Protein AF-A0AA88X4S8-F1 (afdb_monomer)

pLDDT: mean 75.5, std 14.38, range [44.28, 92.44]

Foldseek 3Di:
DVCLQVDADPVRHGDDPVVSVVVVVVVVCVVPVPPPVVVVCCVVVCVPDVVVCVVVVCQAVVLLQDCVQFPPSVDPDPCCVVDPPDDRDPSSHQPQHDDPRGDPCVVVVVVVVVVVVVCVVVVVVVVVVVVD

Radius of gyration: 20.46 Å; Cα contacts (8 Å, |Δi|>4): 51; chains: 1; bounding box: 40×50×61 Å

Mean predicted aligned error: 11.51 Å

Structure (mmCIF, N/CA/C/O backbone):
data_AF-A0AA88X4S8-F1
#
_entry.id   AF-A0AA88X4S8-F1
#
loop_
_atom_site.group_PDB
_atom_site.id
_atom_site.type_symbol
_atom_site.label_atom_id
_atom_site.label_alt_id
_atom_site.label_comp_id
_atom_site.label_asym_id
_atom_site.label_entity_id
_atom_site.label_seq_id
_atom_site.pdbx_PDB_ins_code
_atom_site.Cartn_x
_atom_site.Cartn_y
_atom_site.Cartn_z
_atom_site.occupancy
_atom_site.B_iso_or_equiv
_atom_site.auth_seq_id
_atom_site.auth_comp_id
_atom_site.auth_asym_id
_atom_site.auth_atom_id
_atom_site.pdbx_PDB_model_num
ATOM 1 N N . MET A 1 1 ? 11.960 -8.937 -11.357 1.00 70.31 1 MET A N 1
ATOM 2 C CA . MET A 1 1 ? 12.499 -7.951 -12.321 1.00 70.31 1 MET A CA 1
ATOM 3 C C . MET A 1 1 ? 12.989 -8.534 -13.645 1.00 70.31 1 MET A C 1
ATOM 5 O O . MET A 1 1 ? 12.920 -7.812 -14.626 1.00 70.31 1 MET A O 1
ATOM 9 N N . SER A 1 2 ? 13.418 -9.802 -13.745 1.00 82.06 2 SER A N 1
ATOM 10 C CA . SER A 1 2 ? 13.805 -10.406 -15.042 1.00 82.06 2 SER A CA 1
ATOM 11 C C . SER A 1 2 ? 12.700 -10.370 -16.108 1.00 82.06 2 SER A C 1
ATOM 13 O O . SER A 1 2 ? 12.996 -10.333 -17.295 1.00 82.06 2 SER A O 1
ATOM 15 N N . CYS A 1 3 ? 11.433 -10.314 -15.689 1.00 85.81 3 CYS A N 1
ATOM 16 C CA . CYS A 1 3 ? 10.283 -10.144 -16.572 1.00 85.81 3 CYS A CA 1
ATOM 17 C C . CYS A 1 3 ? 10.299 -8.843 -17.395 1.00 85.81 3 CYS A C 1
ATOM 19 O O . CYS A 1 3 ? 9.724 -8.844 -18.476 1.00 85.81 3 CYS A O 1
ATOM 21 N N . LEU A 1 4 ? 10.972 -7.772 -16.945 1.00 84.94 4 LEU A N 1
ATOM 22 C CA . LEU A 1 4 ? 11.069 -6.517 -17.707 1.00 84.94 4 LEU A CA 1
ATOM 23 C C . LEU A 1 4 ? 11.810 -6.710 -19.038 1.00 84.94 4 LEU A C 1
ATOM 25 O O . LEU A 1 4 ? 11.474 -6.066 -20.021 1.00 84.94 4 LEU A O 1
ATOM 29 N N . LEU A 1 5 ? 12.761 -7.649 -19.093 1.00 86.50 5 LEU A N 1
ATOM 30 C CA . LEU A 1 5 ? 13.510 -7.983 -20.311 1.00 86.50 5 LEU A CA 1
ATOM 31 C C . LEU A 1 5 ? 12.659 -8.713 -21.360 1.00 86.50 5 LEU A C 1
ATOM 33 O O . LEU A 1 5 ? 13.059 -8.814 -22.514 1.00 86.50 5 LEU A O 1
ATOM 37 N N . ALA A 1 6 ? 11.512 -9.260 -20.952 1.00 88.25 6 ALA A N 1
ATOM 38 C CA . ALA A 1 6 ? 10.581 -9.958 -21.833 1.00 88.25 6 ALA A CA 1
ATOM 39 C C . ALA A 1 6 ? 9.422 -9.061 -22.299 1.00 88.25 6 ALA A C 1
ATOM 41 O O . ALA A 1 6 ? 8.554 -9.530 -23.035 1.00 88.25 6 ALA A O 1
ATOM 42 N N . LEU A 1 7 ? 9.377 -7.800 -21.851 1.00 86.75 7 LEU A N 1
ATOM 43 C CA . LEU A 1 7 ? 8.327 -6.868 -22.236 1.00 86.75 7 LEU A CA 1
ATOM 44 C C . LEU A 1 7 ? 8.539 -6.373 -23.663 1.00 86.75 7 LEU A C 1
ATOM 46 O O . LEU A 1 7 ? 9.655 -6.068 -24.089 1.00 86.75 7 LEU A O 1
ATOM 50 N N . LYS A 1 8 ? 7.422 -6.277 -24.374 1.00 88.56 8 LYS A N 1
ATOM 51 C CA . LYS A 1 8 ? 7.335 -5.728 -25.717 1.00 88.56 8 LYS A CA 1
ATO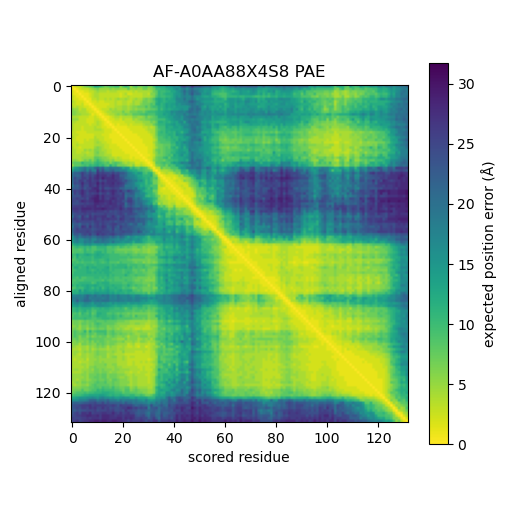M 52 C C . LYS A 1 8 ? 6.307 -4.609 -25.742 1.00 88.56 8 LYS A C 1
ATOM 54 O O . LYS A 1 8 ? 5.370 -4.629 -24.939 1.00 88.56 8 LYS A O 1
ATOM 59 N N . ASP A 1 9 ? 6.508 -3.647 -26.625 1.00 87.69 9 ASP A N 1
ATOM 60 C CA . ASP A 1 9 ? 5.556 -2.568 -26.851 1.00 87.69 9 ASP A CA 1
ATOM 61 C C . ASP A 1 9 ? 4.339 -3.037 -27.677 1.00 87.69 9 ASP A C 1
ATOM 63 O O . ASP A 1 9 ? 4.177 -4.219 -27.994 1.00 87.69 9 ASP A O 1
ATOM 67 N N . GLU A 1 10 ? 3.453 -2.098 -28.008 1.00 89.44 10 GLU A N 1
ATOM 68 C CA . GLU A 1 10 ? 2.261 -2.350 -28.828 1.00 89.44 10 GLU A CA 1
ATOM 69 C C . GLU A 1 10 ? 2.570 -2.791 -30.270 1.00 89.44 10 GLU A C 1
ATOM 71 O O . GLU A 1 10 ? 1.709 -3.386 -30.918 1.00 89.44 10 GLU A O 1
ATOM 76 N N . ASN A 1 11 ? 3.793 -2.551 -30.751 1.00 89.75 11 ASN A N 1
ATOM 77 C CA . ASN A 1 11 ? 4.284 -2.965 -32.066 1.00 89.75 11 ASN A CA 1
ATOM 78 C C . ASN A 1 11 ? 5.084 -4.283 -32.005 1.00 89.75 11 ASN A C 1
ATOM 80 O O . ASN A 1 11 ? 5.641 -4.710 -33.014 1.00 89.75 11 ASN A O 1
ATOM 84 N N . GLU A 1 12 ? 5.099 -4.950 -30.843 1.00 87.12 12 GLU A N 1
ATOM 85 C CA . GLU A 1 12 ? 5.867 -6.162 -30.522 1.00 87.12 12 GLU A CA 1
ATOM 86 C C . GLU A 1 12 ? 7.395 -6.000 -30.478 1.00 87.12 12 GLU A C 1
ATOM 88 O O . GLU A 1 12 ? 8.129 -7.006 -30.391 1.00 87.12 12 GLU A O 1
ATOM 93 N N . ASP A 1 13 ? 7.874 -4.761 -30.475 1.00 89.69 13 ASP A N 1
ATOM 94 C CA . ASP A 1 13 ? 9.285 -4.435 -30.363 1.00 89.69 13 ASP A CA 1
ATOM 95 C C . ASP A 1 13 ? 9.737 -4.515 -28.904 1.00 89.69 13 ASP A C 1
ATOM 97 O O . ASP A 1 13 ? 8.979 -4.268 -27.964 1.00 89.69 13 ASP A O 1
ATOM 101 N N . ALA A 1 14 ? 10.994 -4.907 -28.697 1.00 88.88 14 ALA A N 1
ATOM 102 C CA . ALA A 1 14 ? 11.571 -4.933 -27.359 1.00 88.88 14 ALA A CA 1
ATOM 103 C C . ALA A 1 14 ? 11.615 -3.512 -26.786 1.00 88.88 14 ALA A C 1
ATOM 105 O O . ALA A 1 14 ? 12.031 -2.573 -27.469 1.00 88.88 14 ALA A O 1
ATOM 106 N N . ILE A 1 15 ? 11.227 -3.360 -25.519 1.00 90.38 15 ILE A N 1
ATOM 107 C CA . ILE A 1 15 ? 11.289 -2.048 -24.877 1.00 90.38 15 ILE A CA 1
ATOM 108 C C . ILE A 1 15 ? 12.753 -1.576 -24.738 1.00 90.38 15 ILE A C 1
ATOM 110 O O . ILE A 1 15 ? 13.637 -2.397 -24.466 1.00 90.38 15 ILE A O 1
ATOM 114 N N . PRO A 1 16 ? 13.037 -0.271 -24.908 1.00 92.44 16 PRO A N 1
ATOM 115 C CA . PRO A 1 16 ? 14.392 0.262 -24.790 1.00 92.44 16 PRO A CA 1
ATOM 116 C C . PRO A 1 16 ? 15.025 -0.012 -23.421 1.00 92.44 16 PRO A C 1
ATOM 118 O O . PRO A 1 16 ? 14.352 0.036 -22.389 1.00 92.44 16 PRO A O 1
ATOM 121 N N . GLU A 1 17 ? 16.343 -0.229 -23.398 1.00 89.50 17 GLU A N 1
ATOM 122 C CA . GLU A 1 17 ? 17.096 -0.494 -22.163 1.00 89.50 17 GLU A CA 1
ATOM 123 C C . GLU A 1 17 ? 16.937 0.629 -21.127 1.00 89.50 17 GLU A C 1
ATOM 125 O O . GLU A 1 17 ? 16.759 0.347 -19.945 1.00 89.50 17 GLU A O 1
ATOM 130 N N . GLU A 1 18 ? 16.904 1.893 -21.562 1.00 87.19 18 GLU A N 1
ATOM 131 C CA . GLU A 1 18 ? 16.663 3.044 -20.679 1.00 87.19 18 GLU A CA 1
ATOM 132 C C . GLU A 1 18 ? 15.331 2.929 -19.925 1.00 87.19 18 GLU A C 1
ATOM 134 O O . GLU A 1 18 ? 15.279 3.129 -18.715 1.00 87.19 18 GLU A O 1
ATOM 139 N N . MET A 1 19 ? 14.270 2.486 -20.604 1.00 86.56 19 MET A N 1
ATOM 140 C CA . MET A 1 19 ? 12.948 2.317 -20.009 1.00 86.56 19 MET A CA 1
ATOM 141 C C . MET A 1 19 ? 12.923 1.128 -19.043 1.00 86.56 19 MET A C 1
ATOM 143 O O . MET A 1 19 ? 12.229 1.164 -18.025 1.00 86.56 19 MET A O 1
ATOM 147 N N . ILE A 1 20 ? 13.687 0.072 -19.333 1.00 88.88 20 ILE A N 1
ATOM 148 C CA . ILE A 1 20 ? 13.866 -1.061 -18.417 1.00 88.88 20 ILE A CA 1
ATOM 149 C C . ILE A 1 20 ? 14.558 -0.589 -17.135 1.00 88.88 20 ILE A C 1
ATOM 151 O O . ILE A 1 20 ? 14.098 -0.920 -16.039 1.00 88.88 20 ILE A O 1
ATOM 155 N N . VAL A 1 21 ? 15.630 0.195 -17.265 1.00 87.19 21 VAL A N 1
ATOM 156 C CA . VAL A 1 21 ? 16.395 0.735 -16.134 1.00 87.19 21 VAL A CA 1
ATOM 157 C C . VAL A 1 21 ? 15.546 1.705 -15.313 1.00 87.19 21 VAL A C 1
ATOM 159 O O . VAL A 1 21 ? 15.501 1.570 -14.091 1.00 87.19 21 VAL A O 1
ATOM 162 N N . ASP A 1 22 ? 14.798 2.604 -15.948 1.00 84.56 22 ASP A N 1
ATOM 163 C CA . ASP A 1 22 ? 13.930 3.563 -15.256 1.00 84.56 22 ASP A CA 1
ATOM 164 C C . ASP A 1 22 ? 12.796 2.872 -14.493 1.00 84.56 22 ASP A C 1
ATOM 166 O O . ASP A 1 22 ? 12.533 3.197 -13.330 1.00 84.56 22 ASP A O 1
ATOM 170 N N . ASN A 1 23 ? 12.154 1.869 -15.098 1.00 83.19 23 ASN A N 1
ATOM 171 C CA . ASN A 1 23 ? 11.140 1.071 -14.407 1.00 83.19 23 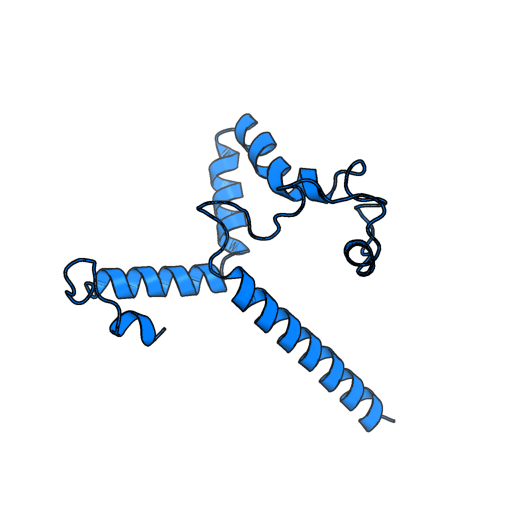ASN A CA 1
ATOM 172 C C . ASN A 1 23 ? 11.752 0.262 -13.263 1.00 83.19 23 ASN A C 1
ATOM 174 O O . ASN A 1 23 ? 11.156 0.160 -12.192 1.00 83.19 23 ASN A O 1
ATOM 178 N N . PHE A 1 24 ? 12.951 -0.290 -13.453 1.00 85.81 24 PHE A N 1
ATOM 179 C CA . PHE A 1 24 ? 13.665 -1.007 -12.404 1.00 85.81 24 PHE A CA 1
ATOM 180 C C . PHE A 1 24 ? 13.985 -0.095 -11.214 1.00 85.81 24 PHE A C 1
ATOM 182 O O . PHE A 1 24 ? 13.663 -0.441 -10.077 1.00 85.81 24 PHE A O 1
ATOM 189 N N . ILE A 1 25 ? 14.560 1.083 -11.467 1.00 83.38 25 ILE A N 1
ATOM 190 C CA . ILE A 1 25 ? 14.865 2.086 -10.440 1.00 83.38 25 ILE A CA 1
ATOM 191 C C . ILE A 1 25 ? 13.577 2.530 -9.744 1.00 83.38 25 ILE A C 1
ATOM 193 O O . ILE A 1 25 ? 13.524 2.542 -8.517 1.00 83.38 25 ILE A O 1
ATOM 197 N N . THR A 1 26 ? 12.516 2.810 -10.503 1.00 80.75 26 THR A N 1
ATOM 198 C CA . THR A 1 26 ? 11.207 3.184 -9.951 1.00 80.75 26 THR A CA 1
ATOM 199 C C . THR A 1 26 ? 10.646 2.101 -9.037 1.00 80.75 26 THR A C 1
ATOM 201 O O . THR A 1 26 ? 10.170 2.416 -7.954 1.00 80.75 26 THR A O 1
ATOM 204 N N . LEU A 1 27 ? 10.730 0.825 -9.421 1.00 82.25 27 LEU A N 1
ATOM 205 C CA . LEU A 1 27 ? 10.267 -0.290 -8.591 1.00 82.25 27 LEU A CA 1
ATOM 206 C C . LEU A 1 27 ? 11.116 -0.459 -7.327 1.00 82.25 27 LEU A C 1
ATOM 208 O O . LEU A 1 27 ? 10.561 -0.716 -6.260 1.00 82.25 27 LEU A O 1
ATOM 212 N N . MET A 1 28 ? 12.436 -0.290 -7.423 1.00 81.69 28 MET A N 1
ATOM 213 C CA . MET A 1 28 ? 13.343 -0.355 -6.271 1.00 81.69 28 MET A CA 1
ATOM 214 C C . MET A 1 28 ? 13.066 0.775 -5.277 1.00 81.69 28 MET A C 1
ATOM 216 O O . MET A 1 28 ? 12.909 0.521 -4.085 1.00 81.69 28 MET A O 1
ATOM 220 N N . ILE A 1 29 ? 12.927 2.003 -5.779 1.00 75.69 29 ILE A N 1
ATOM 221 C CA . ILE A 1 29 ? 12.568 3.182 -4.989 1.00 75.69 29 ILE A CA 1
ATOM 222 C C . ILE A 1 29 ? 11.162 3.018 -4.407 1.00 75.69 29 ILE A C 1
ATOM 224 O O . ILE A 1 29 ? 10.972 3.204 -3.216 1.00 75.69 29 ILE A O 1
ATOM 228 N N . ALA A 1 30 ? 10.162 2.606 -5.185 1.00 74.19 30 ALA A N 1
ATOM 229 C CA . ALA A 1 30 ? 8.805 2.404 -4.674 1.00 74.19 30 ALA A CA 1
ATOM 230 C C . ALA A 1 30 ? 8.732 1.295 -3.610 1.00 74.19 30 ALA A C 1
ATOM 232 O O . ALA A 1 30 ? 7.923 1.386 -2.690 1.00 74.19 30 ALA A O 1
ATOM 233 N N . SER A 1 31 ? 9.583 0.270 -3.702 1.00 72.25 31 SER A N 1
ATOM 234 C CA . SER A 1 31 ? 9.636 -0.814 -2.710 1.00 72.25 31 SER A CA 1
ATOM 235 C C . SER A 1 31 ? 10.376 -0.421 -1.425 1.00 72.25 31 SER A C 1
ATOM 237 O O . SER A 1 31 ? 10.157 -1.047 -0.394 1.00 72.25 31 SER A O 1
ATOM 239 N N . HIS A 1 32 ? 11.237 0.602 -1.462 1.00 70.06 32 HIS A N 1
ATOM 240 C CA . HIS A 1 32 ? 12.113 0.972 -0.343 1.00 70.06 32 HIS A CA 1
ATOM 241 C C . HIS A 1 32 ? 11.815 2.363 0.263 1.00 70.06 32 HIS A C 1
ATOM 243 O O . HIS A 1 32 ? 11.889 2.555 1.475 1.00 70.06 32 HIS A O 1
ATOM 249 N N . ASP A 1 33 ? 11.423 3.337 -0.558 1.00 63.91 33 ASP A N 1
ATOM 250 C CA . ASP A 1 33 ? 11.390 4.772 -0.243 1.00 63.91 33 ASP A CA 1
ATOM 251 C C . ASP A 1 33 ? 9.977 5.356 -0.056 1.00 63.91 33 ASP A C 1
ATOM 253 O O . ASP A 1 33 ? 9.830 6.577 0.078 1.00 63.91 33 ASP A O 1
ATOM 257 N N . THR A 1 34 ? 8.928 4.528 0.028 1.00 65.31 34 THR A N 1
ATOM 258 C CA . THR A 1 34 ? 7.552 4.981 0.345 1.00 65.31 34 THR A CA 1
ATOM 259 C C . THR A 1 34 ? 7.467 5.780 1.651 1.00 65.31 34 THR A C 1
ATOM 261 O O . THR A 1 34 ? 6.587 6.628 1.793 1.00 65.31 34 THR A O 1
ATOM 264 N N . SER A 1 35 ? 8.439 5.617 2.554 1.00 56.91 35 SER A N 1
ATOM 265 C CA . SER A 1 35 ? 8.599 6.429 3.766 1.00 56.91 35 SER A CA 1
ATOM 266 C C . SER A 1 35 ? 9.387 7.731 3.528 1.00 56.91 35 SER A C 1
ATOM 268 O O . SER A 1 35 ? 8.976 8.796 3.982 1.00 56.91 35 SER A O 1
ATOM 270 N N . ALA A 1 36 ? 10.510 7.692 2.801 1.00 54.06 36 ALA A N 1
ATOM 271 C CA . ALA A 1 36 ? 11.476 8.798 2.731 1.00 54.06 36 ALA A CA 1
ATOM 272 C C . ALA A 1 36 ? 11.154 9.857 1.657 1.00 54.06 36 ALA A C 1
ATOM 274 O O . ALA A 1 36 ? 11.368 11.055 1.880 1.00 54.06 36 ALA A O 1
ATOM 275 N N . ILE A 1 37 ? 10.599 9.448 0.511 1.00 54.19 37 ILE A N 1
ATOM 276 C CA . ILE A 1 37 ? 10.201 10.360 -0.576 1.00 54.19 37 ILE A CA 1
ATOM 277 C C . ILE A 1 37 ? 8.881 11.060 -0.250 1.00 54.19 37 ILE A C 1
ATOM 279 O O . ILE A 1 37 ? 8.753 12.254 -0.525 1.00 54.19 37 ILE A O 1
ATOM 283 N N . LEU A 1 38 ? 7.938 10.370 0.407 1.00 52.09 38 LEU A N 1
ATOM 284 C CA . LEU A 1 38 ? 6.720 10.997 0.929 1.00 52.09 38 LEU A CA 1
ATOM 285 C C . LEU A 1 38 ? 7.074 12.110 1.925 1.00 52.09 38 LEU A C 1
ATOM 287 O O . LEU A 1 38 ? 6.579 13.225 1.784 1.00 52.09 38 LEU A O 1
ATOM 291 N N . LEU A 1 39 ? 7.990 11.842 2.863 1.00 52.53 39 LEU A N 1
ATOM 292 C CA . LEU A 1 39 ? 8.503 12.829 3.820 1.00 52.53 39 LEU A CA 1
ATOM 293 C C . LEU A 1 39 ? 9.257 13.982 3.133 1.00 52.53 39 LEU A C 1
ATOM 295 O O . LEU A 1 39 ? 9.019 15.143 3.461 1.00 52.53 39 LEU A O 1
ATOM 299 N N . SER A 1 40 ? 10.106 13.704 2.139 1.00 46.16 40 SER A N 1
ATOM 300 C CA . SER A 1 40 ? 10.918 14.735 1.467 1.00 46.16 40 SER A CA 1
ATOM 301 C C . SER A 1 40 ? 10.104 15.632 0.520 1.00 46.16 40 SER A C 1
ATOM 303 O O . SER A 1 40 ? 10.297 16.850 0.501 1.00 46.16 40 SER A O 1
ATOM 305 N N . LEU A 1 41 ? 9.146 15.070 -0.228 1.00 50.09 41 LEU A N 1
ATOM 306 C CA . LEU A 1 41 ? 8.246 15.832 -1.104 1.00 50.09 41 LEU A CA 1
ATOM 307 C C . LEU A 1 41 ? 7.127 16.531 -0.322 1.00 50.09 41 LEU A C 1
ATOM 309 O O . LEU A 1 41 ? 6.743 17.636 -0.712 1.00 50.09 41 LEU A O 1
ATOM 313 N N . MET A 1 42 ? 6.659 15.971 0.805 1.00 51.28 42 MET A N 1
ATOM 314 C CA . MET A 1 42 ? 5.832 16.715 1.764 1.00 51.28 42 MET A CA 1
ATOM 315 C C . MET A 1 42 ? 6.596 17.939 2.267 1.00 51.28 42 MET A C 1
ATOM 317 O O . MET A 1 42 ? 6.126 19.055 2.086 1.00 51.28 42 MET A O 1
ATOM 321 N N . VAL A 1 43 ? 7.799 17.778 2.820 1.00 54.88 43 VAL A N 1
ATOM 322 C CA . VAL A 1 43 ? 8.559 18.908 3.383 1.00 54.88 43 VAL A CA 1
ATOM 323 C C . VAL A 1 43 ? 8.856 19.988 2.328 1.00 54.88 43 VAL A C 1
ATOM 325 O O . VAL A 1 43 ? 8.688 21.177 2.603 1.00 54.88 43 VAL A O 1
ATOM 328 N N . TRP A 1 44 ? 9.204 19.609 1.093 1.00 52.38 44 TRP A N 1
ATOM 329 C CA . TRP A 1 44 ? 9.510 20.567 0.021 1.00 52.38 44 TRP A CA 1
ATOM 330 C C . TRP A 1 44 ? 8.274 21.257 -0.585 1.00 52.38 44 TRP A C 1
ATOM 332 O O . TRP A 1 44 ? 8.313 22.458 -0.863 1.00 52.38 44 TRP A O 1
ATOM 342 N N . LYS A 1 45 ? 7.157 20.542 -0.784 1.00 46.44 45 LYS A N 1
ATOM 343 C CA . LYS A 1 45 ? 5.952 21.103 -1.427 1.00 46.44 45 LYS A CA 1
ATOM 344 C C . LYS A 1 45 ? 5.062 21.865 -0.433 1.00 46.44 45 LYS A C 1
ATOM 346 O O . LYS A 1 45 ? 4.476 22.882 -0.803 1.00 46.44 45 LYS A O 1
ATOM 351 N N . LEU A 1 46 ? 5.039 21.448 0.840 1.00 48.72 46 LEU A N 1
ATOM 352 C CA . LEU A 1 46 ? 4.371 22.166 1.939 1.00 48.72 46 LEU A CA 1
ATOM 353 C C . LEU A 1 46 ? 5.037 23.493 2.280 1.00 48.72 46 LEU A C 1
ATOM 355 O O . LEU A 1 46 ? 4.367 24.416 2.733 1.00 48.72 46 LEU A O 1
ATOM 359 N N . SER A 1 47 ? 6.328 23.627 1.979 1.00 57.91 47 SER A N 1
ATOM 360 C CA . SER A 1 47 ? 7.037 24.901 2.078 1.00 57.91 47 SER A CA 1
ATOM 361 C C . SER A 1 47 ? 6.502 25.978 1.117 1.00 57.91 47 SER A C 1
ATOM 363 O O . SER A 1 47 ? 6.927 27.128 1.247 1.00 57.91 47 SER A O 1
ATOM 365 N N . LYS A 1 48 ? 5.621 25.658 0.150 1.00 59.59 48 LYS A N 1
ATOM 366 C CA . LYS A 1 48 ? 5.146 26.633 -0.848 1.00 59.59 48 LYS A CA 1
ATOM 367 C C . LYS A 1 48 ? 3.638 26.894 -0.900 1.00 59.59 48 LYS A C 1
ATOM 369 O O . LYS A 1 48 ? 3.288 27.985 -1.335 1.00 59.59 48 LYS A O 1
ATOM 374 N N . GLU A 1 49 ? 2.753 25.992 -0.457 1.00 64.56 49 GLU A N 1
ATOM 375 C CA . GLU A 1 49 ? 1.291 26.188 -0.603 1.00 64.56 49 GLU A CA 1
ATOM 376 C C . GLU A 1 49 ? 0.447 25.559 0.542 1.00 64.56 49 GLU A C 1
ATOM 378 O O . GLU A 1 49 ? 0.178 24.354 0.528 1.00 64.56 49 GLU A O 1
ATOM 383 N N . PRO A 1 50 ? -0.037 26.354 1.521 1.00 58.91 50 PRO A N 1
ATOM 384 C CA . PRO A 1 50 ? -0.752 25.854 2.709 1.00 58.91 50 PRO A CA 1
ATOM 385 C C . PRO A 1 50 ? -2.138 25.234 2.444 1.00 58.91 50 PRO A C 1
ATOM 387 O O . PRO A 1 50 ? -2.581 24.356 3.183 1.00 58.91 50 PRO A O 1
ATOM 390 N N . GLU A 1 51 ? -2.840 25.658 1.390 1.00 60.12 51 GLU A N 1
ATOM 391 C CA . GLU A 1 51 ? -4.220 25.218 1.109 1.00 60.12 51 GLU A CA 1
ATOM 392 C C . GLU A 1 51 ? -4.298 23.819 0.476 1.00 60.12 51 GLU A C 1
ATOM 394 O O . GLU A 1 51 ? -5.281 23.091 0.649 1.00 60.12 51 GLU A O 1
ATOM 399 N N . ILE A 1 52 ? -3.249 23.413 -0.243 1.00 58.34 52 ILE A N 1
ATOM 400 C CA . ILE A 1 52 ? -3.162 22.097 -0.891 1.00 58.34 52 ILE A CA 1
ATOM 401 C C . ILE A 1 52 ? -2.834 21.013 0.143 1.00 58.34 52 ILE A C 1
ATOM 403 O O . ILE A 1 52 ? -3.395 19.918 0.077 1.00 58.34 52 ILE A O 1
ATOM 407 N N . TYR A 1 53 ? -2.032 21.342 1.161 1.00 52.19 53 TYR A N 1
ATOM 408 C CA . TYR A 1 53 ? -1.736 20.466 2.299 1.00 52.19 53 TYR A CA 1
ATOM 409 C C . TYR A 1 53 ? -2.995 19.885 2.936 1.00 52.19 53 TYR A C 1
ATOM 411 O O . TYR A 1 53 ? -3.138 18.669 3.070 1.00 52.19 53 TYR A O 1
ATOM 419 N N . ARG A 1 54 ? -3.939 20.768 3.283 1.00 50.06 54 ARG A N 1
ATOM 420 C CA . ARG A 1 54 ? -5.172 20.399 3.977 1.00 50.06 54 ARG A CA 1
ATOM 421 C C . ARG A 1 54 ? -6.072 19.520 3.118 1.00 50.06 54 ARG A C 1
ATOM 423 O O . ARG A 1 54 ? -6.873 18.788 3.672 1.00 50.06 54 ARG A O 1
ATOM 430 N N . LYS A 1 55 ? -5.965 19.572 1.790 1.00 54.38 55 LYS A N 1
ATOM 431 C CA . LYS A 1 55 ? -6.732 18.696 0.892 1.00 54.38 55 LYS A CA 1
ATOM 432 C C . LYS A 1 55 ? -6.053 17.342 0.708 1.00 54.38 55 LYS A C 1
ATOM 434 O O . LYS A 1 55 ? -6.735 16.331 0.755 1.00 54.38 55 LYS A O 1
ATOM 439 N N . VAL A 1 56 ? -4.729 17.308 0.557 1.00 51.88 56 VAL A N 1
ATOM 440 C CA . VAL A 1 56 ? -3.967 16.068 0.316 1.00 51.88 56 VAL A CA 1
ATOM 441 C C . VAL A 1 56 ? -3.872 15.209 1.581 1.00 51.88 56 VAL A C 1
ATOM 443 O O . VAL A 1 56 ? -4.183 14.022 1.530 1.00 51.88 56 VAL A O 1
ATOM 446 N N . PHE A 1 57 ? -3.549 15.808 2.732 1.00 49.59 57 PHE A N 1
ATOM 447 C CA . PHE A 1 57 ? -3.445 15.110 4.023 1.00 49.59 57 PHE A CA 1
ATOM 448 C C . PHE A 1 57 ? -4.784 14.503 4.485 1.00 49.59 57 PHE A C 1
ATOM 450 O O . PHE A 1 57 ? -4.822 13.494 5.183 1.00 49.59 57 PHE A O 1
ATOM 457 N N . TRP A 1 58 ? -5.902 15.096 4.063 1.00 49.56 58 TRP A N 1
ATOM 458 C CA . TRP A 1 58 ? -7.247 14.718 4.500 1.00 49.56 58 TRP A CA 1
ATOM 459 C C . TRP A 1 58 ? -7.845 13.546 3.709 1.00 49.56 58 TRP A C 1
ATOM 461 O O . TRP A 1 58 ? -8.850 12.987 4.128 1.00 49.56 58 TRP A O 1
ATOM 471 N N . THR A 1 59 ? -7.245 13.134 2.590 1.00 59.91 59 THR A N 1
ATOM 472 C CA . THR A 1 59 ? -7.877 12.140 1.702 1.00 59.91 59 THR A CA 1
ATOM 473 C C . THR A 1 59 ? -7.848 10.720 2.272 1.00 59.91 59 THR A C 1
ATOM 475 O O . THR A 1 59 ? -8.908 10.109 2.403 1.00 59.91 59 THR A O 1
ATOM 478 N N . SER A 1 60 ? -6.681 10.220 2.696 1.00 59.31 60 SER A N 1
ATOM 479 C CA . SER A 1 60 ? -6.576 8.885 3.316 1.00 59.31 60 SER A CA 1
ATOM 480 C C . SER A 1 60 ? -6.720 8.932 4.838 1.00 59.31 60 SER A C 1
ATOM 482 O O . SER A 1 60 ? -7.561 8.232 5.391 1.00 59.31 60 SER A O 1
ATOM 484 N N . TYR A 1 61 ? -5.974 9.803 5.534 1.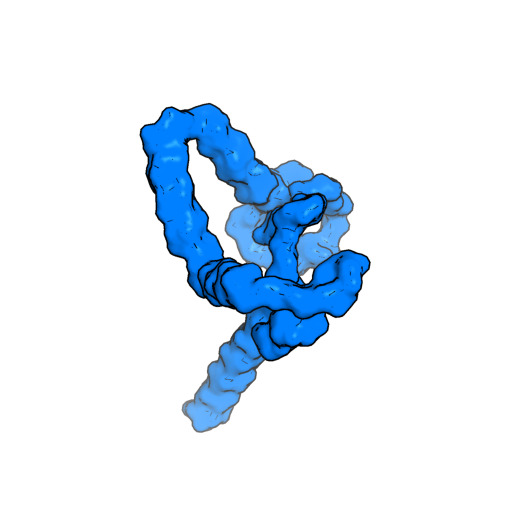00 65.31 61 TYR A N 1
ATOM 485 C CA . TYR A 1 61 ? -6.066 9.901 6.999 1.00 65.31 61 TYR A CA 1
ATOM 486 C C . TYR A 1 61 ? -7.440 10.409 7.454 1.00 65.31 61 TYR A C 1
ATOM 488 O O . TYR A 1 61 ? -8.000 9.902 8.421 1.00 65.31 61 TYR A O 1
ATOM 496 N N . GLY A 1 62 ? -8.012 11.385 6.742 1.00 73.75 62 GLY A N 1
ATOM 497 C CA . GLY A 1 62 ? -9.307 11.961 7.107 1.00 73.75 62 GLY A CA 1
ATOM 498 C C . GLY A 1 62 ? -10.464 10.971 6.987 1.00 73.75 62 GLY A C 1
ATOM 499 O O . GLY A 1 62 ? -11.357 10.999 7.827 1.00 73.75 62 GLY A O 1
ATOM 500 N N . THR A 1 63 ? -10.439 10.064 6.004 1.00 81.94 63 THR A N 1
ATOM 501 C CA . THR A 1 63 ? -11.475 9.027 5.844 1.00 81.94 63 THR A CA 1
ATOM 502 C C . THR A 1 63 ? -11.266 7.852 6.796 1.00 81.94 63 THR A C 1
ATOM 504 O O . THR A 1 63 ? -12.228 7.422 7.430 1.00 81.94 63 THR A O 1
ATOM 507 N N . HIS A 1 64 ? -10.022 7.394 6.983 1.00 85.50 64 HIS A N 1
ATOM 508 C CA . HIS A 1 64 ? -9.684 6.315 7.925 1.00 85.50 64 HIS A CA 1
ATOM 509 C C . HIS A 1 64 ? -9.951 6.698 9.384 1.00 85.50 64 HIS A C 1
ATOM 511 O O . HIS A 1 64 ? -10.312 5.839 10.181 1.00 85.50 64 HIS A O 1
ATOM 517 N N . MET A 1 65 ? -9.828 7.987 9.723 1.00 86.44 65 MET A N 1
ATOM 518 C CA . MET A 1 65 ? -10.100 8.511 11.066 1.00 86.44 65 MET A CA 1
ATOM 519 C C . MET A 1 65 ? -11.506 9.099 11.237 1.00 86.44 65 MET A C 1
ATOM 521 O O . MET A 1 65 ? -11.813 9.696 12.273 1.00 86.44 65 MET A O 1
ATOM 525 N N . ASN A 1 66 ? -12.379 8.964 10.238 1.00 87.00 66 ASN A N 1
ATOM 526 C CA . ASN A 1 66 ? -13.731 9.492 10.327 1.00 87.00 66 ASN A CA 1
ATOM 527 C C . ASN A 1 66 ? -14.606 8.586 11.204 1.00 87.00 66 ASN A C 1
ATOM 529 O O . ASN A 1 66 ? -14.977 7.491 10.787 1.00 87.00 66 ASN A O 1
ATOM 533 N N . LYS A 1 67 ? -15.008 9.082 12.378 1.00 88.38 67 LYS A N 1
ATOM 534 C CA . LYS A 1 67 ? -15.915 8.385 13.306 1.00 88.38 67 LYS A CA 1
ATOM 535 C C . LYS A 1 67 ? -17.283 8.034 12.707 1.00 88.38 67 LYS A C 1
ATOM 537 O O . LYS A 1 67 ? -17.923 7.081 13.138 1.00 88.38 67 LYS A O 1
ATOM 542 N N . ASP A 1 68 ? -17.732 8.783 11.701 1.00 87.00 68 ASP A N 1
ATOM 543 C CA . ASP A 1 68 ? -18.998 8.511 11.019 1.00 87.00 68 ASP A CA 1
ATOM 544 C C . ASP A 1 68 ? -18.884 7.261 10.128 1.00 87.00 68 ASP A C 1
ATOM 546 O O . ASP A 1 68 ? -19.896 6.636 9.808 1.00 87.00 68 ASP A O 1
ATOM 550 N N . ILE A 1 69 ? -17.656 6.842 9.791 1.00 85.94 69 ILE A N 1
ATOM 551 C CA . ILE A 1 69 ? -17.332 5.670 8.964 1.00 85.94 69 ILE A CA 1
ATOM 552 C C . ILE A 1 69 ? -16.762 4.521 9.810 1.00 85.94 69 ILE A C 1
ATOM 554 O O . ILE A 1 69 ? -17.188 3.382 9.642 1.00 85.94 69 ILE A O 1
ATOM 558 N N . PHE A 1 70 ? -15.852 4.807 10.740 1.00 88.25 70 PHE A N 1
ATOM 559 C CA . PHE A 1 70 ? -15.180 3.818 11.584 1.00 88.25 70 PHE A CA 1
ATOM 560 C C . PHE A 1 70 ? -15.382 4.141 13.064 1.00 88.25 70 PHE A C 1
ATOM 562 O O . PHE A 1 70 ? -14.944 5.183 13.540 1.00 88.25 70 PHE A O 1
ATOM 569 N N . ASP A 1 71 ? -16.023 3.238 13.803 1.00 88.69 71 ASP A N 1
ATOM 570 C CA . ASP A 1 71 ? -16.316 3.436 15.227 1.00 88.69 71 ASP A CA 1
ATOM 571 C C . ASP A 1 71 ? -15.020 3.339 16.064 1.00 88.69 71 ASP A C 1
ATOM 573 O O . ASP A 1 71 ? -14.234 2.421 15.867 1.00 88.69 71 ASP A O 1
ATOM 577 N N . ASN A 1 72 ? -14.743 4.262 16.991 1.00 88.31 72 ASN A N 1
ATOM 578 C CA . ASN A 1 72 ? -13.454 4.326 17.718 1.00 88.31 72 ASN A CA 1
ATOM 579 C C . ASN A 1 72 ? -12.216 4.259 16.785 1.00 88.31 72 ASN A C 1
ATOM 581 O O . ASN A 1 72 ? -11.394 3.349 16.905 1.00 88.31 72 ASN A O 1
ATOM 585 N N . PRO A 1 73 ? -12.053 5.194 15.832 1.00 87.31 73 PRO A N 1
ATOM 586 C CA . PRO A 1 73 ? -11.062 5.064 14.757 1.00 87.31 73 PRO A CA 1
ATOM 587 C C . PRO A 1 73 ? -9.599 5.094 15.233 1.00 87.31 73 PRO A C 1
ATOM 589 O O . PRO A 1 73 ? -8.699 4.675 14.514 1.00 87.31 73 PRO A O 1
ATOM 592 N N . THR A 1 74 ? -9.352 5.586 16.448 1.00 88.50 74 THR A N 1
ATOM 593 C CA . THR A 1 74 ? -8.022 5.633 17.067 1.00 88.50 74 THR A CA 1
ATOM 594 C C . THR A 1 74 ? -7.611 4.317 17.726 1.00 88.50 74 THR A C 1
ATOM 596 O O . THR A 1 74 ? -6.453 4.170 18.108 1.00 88.50 74 THR A O 1
ATOM 599 N 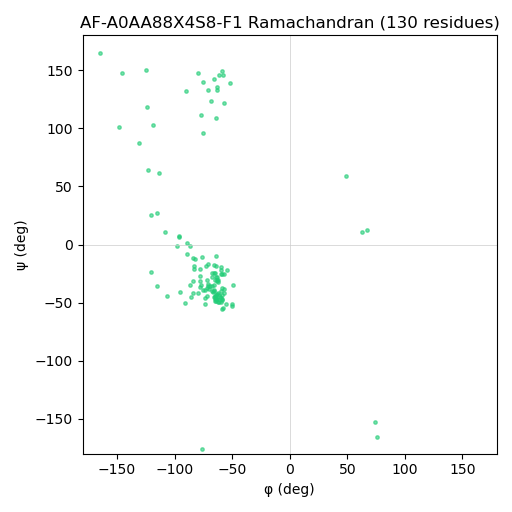N . GLU A 1 75 ? -8.543 3.378 17.902 1.00 88.88 75 GLU A N 1
ATOM 600 C CA . GLU A 1 75 ? -8.274 2.067 18.489 1.00 88.88 75 GLU A CA 1
ATOM 601 C C . GLU A 1 75 ? -7.897 1.061 17.399 1.00 88.88 75 GLU A C 1
ATOM 603 O O . GLU A 1 75 ? -8.573 0.933 16.370 1.00 88.88 75 GLU A O 1
ATOM 608 N N . PHE A 1 76 ? -6.814 0.320 17.643 1.00 85.25 76 PHE A N 1
ATOM 609 C CA . PHE A 1 76 ? -6.425 -0.795 16.792 1.00 85.25 76 PHE A CA 1
ATOM 610 C C . PHE A 1 76 ? -7.342 -1.992 17.065 1.00 85.25 76 PHE A C 1
ATOM 612 O O . PHE A 1 76 ? -7.121 -2.760 17.998 1.00 85.25 76 PHE A O 1
ATOM 619 N N . ASP A 1 77 ? -8.372 -2.130 16.234 1.00 86.44 77 ASP A N 1
ATOM 620 C CA . ASP A 1 77 ? -9.313 -3.248 16.245 1.00 86.44 77 ASP A CA 1
ATOM 621 C C . ASP A 1 77 ? -9.257 -3.994 14.898 1.00 86.44 77 ASP A C 1
ATOM 623 O O . ASP A 1 77 ? -9.807 -3.505 13.904 1.00 86.44 77 ASP A O 1
ATOM 627 N N . PRO A 1 78 ? -8.597 -5.169 14.834 1.00 84.94 78 PRO A N 1
ATOM 628 C CA . PRO A 1 78 ? -8.562 -6.002 13.631 1.00 84.94 78 PRO A CA 1
ATOM 629 C C . PRO A 1 78 ? -9.941 -6.515 13.194 1.00 84.94 78 PRO A C 1
ATOM 631 O O . PRO A 1 78 ? -10.177 -6.694 11.999 1.00 84.94 78 PRO A O 1
ATOM 634 N N . THR A 1 79 ? -10.863 -6.723 14.142 1.00 88.56 79 THR A N 1
ATOM 635 C CA . THR A 1 79 ? -12.187 -7.324 13.889 1.00 88.56 79 THR A CA 1
ATOM 636 C C . THR A 1 79 ? -13.170 -6.354 13.233 1.00 88.56 79 THR A C 1
ATOM 638 O O . THR A 1 79 ? -14.204 -6.763 12.699 1.00 88.56 79 THR A O 1
ATOM 641 N N . ARG A 1 80 ? -12.810 -5.067 13.179 1.00 87.69 80 ARG A N 1
ATOM 642 C CA . ARG A 1 80 ? -13.544 -3.993 12.499 1.00 87.69 80 ARG A CA 1
ATOM 643 C C . ARG A 1 80 ? -13.941 -4.332 11.065 1.00 87.69 80 ARG A C 1
ATOM 645 O O . ARG A 1 80 ? -14.989 -3.888 10.611 1.00 87.69 80 ARG A O 1
ATOM 652 N N . PHE A 1 81 ? -13.105 -5.076 10.343 1.00 86.75 81 PHE A N 1
ATOM 653 C CA . PHE A 1 81 ? -13.361 -5.449 8.948 1.00 86.75 81 PHE A CA 1
ATOM 654 C C . PHE A 1 81 ? -14.148 -6.760 8.801 1.00 86.75 81 PHE A C 1
ATOM 656 O O . PHE A 1 81 ? -14.578 -7.086 7.698 1.00 86.75 81 PHE A O 1
ATOM 663 N N . GLU A 1 82 ? -14.357 -7.492 9.896 1.00 86.50 82 GLU A N 1
ATOM 664 C CA . GLU A 1 82 ? -15.098 -8.758 9.933 1.00 86.50 82 GLU A CA 1
ATOM 665 C C . GLU A 1 82 ? -16.566 -8.533 10.318 1.00 86.50 82 GLU A C 1
ATOM 667 O O . GLU A 1 82 ? -17.466 -9.111 9.711 1.00 86.50 82 GLU A O 1
ATOM 672 N N . ASN A 1 83 ? -16.815 -7.643 11.285 1.00 75.19 83 ASN A N 1
ATOM 673 C CA . ASN A 1 83 ? -18.140 -7.373 11.850 1.00 75.19 83 ASN A CA 1
ATOM 674 C C . ASN A 1 83 ? -18.617 -5.957 11.514 1.00 75.19 83 ASN A C 1
ATOM 676 O O . ASN A 1 83 ? -18.835 -5.122 12.393 1.00 75.19 83 ASN A O 1
ATOM 680 N N . LEU A 1 84 ? -18.765 -5.673 10.220 1.00 75.12 84 LEU A N 1
ATOM 681 C CA . LEU A 1 84 ? -19.192 -4.356 9.755 1.00 75.12 84 LEU A CA 1
ATOM 682 C C . LEU A 1 84 ? -20.619 -4.039 10.230 1.00 75.12 84 LEU A C 1
ATOM 684 O O . LEU A 1 84 ? -21.595 -4.584 9.718 1.00 75.12 84 LEU A O 1
ATOM 688 N N . SER A 1 85 ? -20.738 -3.102 11.174 1.00 74.25 85 SER A N 1
ATOM 689 C CA . SER A 1 85 ? -22.021 -2.539 11.623 1.00 74.25 85 SER A CA 1
ATOM 690 C C . SER A 1 85 ? -22.738 -1.773 10.502 1.00 74.25 85 SER A C 1
ATOM 692 O O . SER A 1 85 ? -23.966 -1.694 10.472 1.00 74.25 85 SER A O 1
ATOM 694 N N . LYS A 1 86 ? -21.962 -1.230 9.557 1.00 81.75 86 LYS A N 1
ATOM 695 C CA . LYS A 1 86 ? -22.405 -0.483 8.377 1.00 81.75 86 LYS A CA 1
ATOM 696 C C . LYS A 1 86 ? -21.465 -0.749 7.194 1.00 81.75 86 LYS A C 1
ATOM 698 O O . LYS A 1 86 ? -20.266 -0.944 7.407 1.00 81.75 86 LYS A O 1
ATOM 703 N N . PRO A 1 87 ? -21.969 -0.745 5.947 1.00 82.88 87 PRO A N 1
ATOM 704 C CA . PRO A 1 87 ? -21.116 -0.891 4.773 1.00 82.88 87 PRO A CA 1
ATOM 705 C C . PRO A 1 87 ? -20.140 0.287 4.673 1.00 82.88 87 PRO A C 1
ATOM 707 O O . PRO A 1 87 ? -20.543 1.446 4.785 1.00 82.88 87 PRO A O 1
ATOM 710 N N . ILE A 1 88 ? -18.858 -0.010 4.440 1.00 86.94 88 ILE A N 1
ATOM 711 C CA . ILE A 1 88 ? -17.831 1.014 4.219 1.00 86.94 88 ILE A CA 1
ATOM 712 C C . ILE A 1 88 ? -18.120 1.692 2.868 1.00 86.94 88 ILE A C 1
ATOM 714 O O . ILE A 1 88 ? -18.186 0.992 1.851 1.00 86.94 88 ILE A O 1
ATOM 718 N N . PRO A 1 89 ? -18.291 3.028 2.813 1.00 85.62 89 PRO A N 1
ATOM 719 C CA . PRO A 1 89 ? -18.517 3.725 1.554 1.00 85.62 89 PRO A CA 1
ATOM 720 C C . PRO A 1 89 ? -17.362 3.509 0.563 1.00 85.62 89 PRO A C 1
ATOM 722 O O . PRO A 1 89 ? -16.204 3.387 0.981 1.00 85.62 89 PRO A O 1
ATOM 725 N N . PRO A 1 90 ? -17.627 3.516 -0.755 1.00 83.56 90 PRO A N 1
ATOM 726 C CA . PRO A 1 90 ? -16.565 3.484 -1.753 1.00 83.56 90 PRO A CA 1
ATOM 727 C C . PRO A 1 90 ? -15.523 4.576 -1.489 1.00 83.56 90 PRO A C 1
ATOM 729 O O . PRO A 1 90 ? -15.873 5.701 -1.138 1.00 83.56 90 PRO A O 1
ATOM 732 N N . TYR A 1 91 ? -14.243 4.242 -1.662 1.00 79.75 91 TYR A N 1
ATOM 733 C CA . TYR A 1 91 ? -13.103 5.136 -1.416 1.00 79.75 91 TYR A CA 1
ATOM 734 C C . TYR A 1 91 ? -12.923 5.623 0.034 1.00 79.75 91 TYR A C 1
ATOM 736 O O . TYR A 1 91 ? -12.080 6.481 0.278 1.00 79.75 91 TYR A O 1
ATOM 744 N N . ALA A 1 92 ? -13.645 5.062 1.010 1.00 83.81 92 ALA A N 1
ATOM 745 C CA . ALA A 1 92 ? -13.449 5.405 2.419 1.00 83.81 92 ALA A CA 1
ATOM 746 C C . ALA A 1 92 ? -12.292 4.644 3.090 1.00 83.81 92 ALA A C 1
ATOM 748 O O . ALA A 1 92 ? -11.796 5.081 4.124 1.00 83.81 92 ALA A O 1
ATOM 749 N N . TYR A 1 93 ? -11.839 3.529 2.507 1.00 85.62 93 TYR A N 1
ATOM 750 C CA . TYR A 1 93 ? -10.665 2.784 2.964 1.00 85.62 93 TYR A CA 1
ATOM 751 C C . TYR A 1 93 ? -9.719 2.480 1.797 1.00 85.62 93 TYR A C 1
ATOM 753 O O . TYR A 1 93 ? -9.828 1.450 1.140 1.00 85.62 93 TYR A O 1
ATOM 761 N N . ILE A 1 94 ? -8.806 3.413 1.514 1.00 85.06 94 ILE A N 1
ATOM 762 C CA . ILE A 1 94 ? -7.841 3.331 0.402 1.00 85.06 94 ILE A CA 1
ATOM 763 C C . ILE A 1 94 ? -6.379 3.443 0.879 1.00 85.06 94 ILE A C 1
ATOM 765 O O . ILE A 1 94 ? -5.687 4.403 0.534 1.00 85.06 94 ILE A O 1
ATOM 769 N N . PRO A 1 95 ? -5.879 2.483 1.685 1.00 79.44 95 PRO A N 1
ATOM 770 C CA . PRO A 1 95 ? -4.514 2.527 2.229 1.00 79.44 95 PRO A CA 1
ATOM 771 C C . PRO A 1 95 ? -3.423 2.558 1.148 1.00 79.44 95 PRO A C 1
ATOM 773 O O . PRO A 1 95 ? -2.328 3.049 1.397 1.00 79.44 95 PRO A O 1
ATOM 776 N N . PHE A 1 96 ? -3.748 2.107 -0.064 1.00 83.31 96 PHE A N 1
ATOM 777 C CA . PHE A 1 96 ? -2.854 2.074 -1.218 1.00 83.31 96 PHE A CA 1
ATOM 778 C C . PHE A 1 96 ? -3.388 2.898 -2.406 1.00 83.31 96 PHE A C 1
ATOM 780 O O . PHE A 1 96 ? -3.059 2.632 -3.563 1.00 83.31 96 PHE A O 1
ATOM 787 N N . GLY A 1 97 ? -4.229 3.902 -2.128 1.00 81.69 97 GLY A N 1
ATOM 788 C CA . GLY A 1 97 ? -4.893 4.718 -3.148 1.00 81.69 97 GLY A CA 1
ATOM 789 C C . GLY A 1 97 ? -6.063 4.001 -3.833 1.00 81.69 97 GLY A C 1
ATOM 790 O O . GLY A 1 97 ? -6.567 2.989 -3.348 1.00 81.69 97 GLY A O 1
ATOM 791 N N . GLY A 1 98 ? -6.527 4.546 -4.959 1.00 80.12 98 GLY A N 1
ATOM 792 C CA . GLY A 1 98 ? -7.648 3.996 -5.724 1.00 80.12 98 GLY A CA 1
ATOM 793 C C . GLY A 1 98 ? -7.744 4.581 -7.136 1.00 80.12 98 GLY A C 1
ATOM 794 O O . GLY A 1 98 ? -7.137 5.608 -7.436 1.00 80.12 98 GLY A O 1
ATOM 795 N N . GLY A 1 99 ? -8.5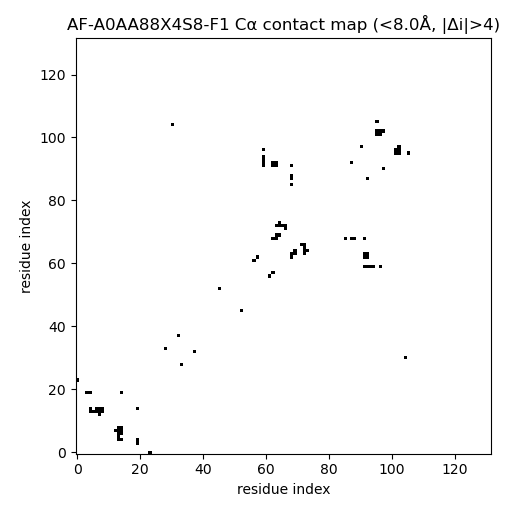21 3.931 -8.008 1.00 80.56 99 GLY A N 1
ATOM 796 C CA . GLY A 1 99 ? -8.685 4.344 -9.410 1.00 80.56 99 GLY A CA 1
ATOM 797 C C . GLY A 1 99 ? -7.459 4.034 -10.278 1.00 80.56 99 GLY A C 1
ATOM 798 O O . GLY A 1 99 ? -6.707 3.115 -9.976 1.00 80.56 99 GLY A O 1
ATOM 799 N N . LEU A 1 100 ? -7.247 4.808 -11.351 1.00 77.06 100 LEU A N 1
ATOM 800 C CA . LEU A 1 100 ? -6.151 4.601 -12.319 1.00 77.06 100 LEU A CA 1
ATOM 801 C C . LEU A 1 100 ? -4.740 4.659 -11.706 1.00 77.06 100 LEU A C 1
ATOM 803 O O . LEU A 1 100 ? -3.791 4.174 -12.312 1.00 77.06 100 LEU A O 1
ATOM 807 N N . HIS A 1 101 ? -4.604 5.262 -10.525 1.00 76.50 101 HIS A N 1
ATOM 808 C CA . HIS A 1 101 ? -3.332 5.439 -9.826 1.00 76.50 101 HIS A CA 1
ATOM 809 C C . HIS A 1 101 ? -3.281 4.666 -8.499 1.00 76.50 101 HIS A C 1
ATOM 811 O O . HIS A 1 101 ? -2.585 5.075 -7.570 1.00 76.50 101 HIS A O 1
ATOM 817 N N . SER A 1 102 ? -4.030 3.565 -8.371 1.00 81.50 102 SER A N 1
ATOM 818 C CA . SER A 1 102 ? -3.858 2.641 -7.245 1.00 81.50 102 SER A CA 1
ATOM 819 C C . SER A 1 102 ? -2.454 2.033 -7.247 1.00 81.50 102 SER A C 1
ATOM 821 O O . SER A 1 102 ? -1.897 1.763 -8.313 1.00 81.50 102 SER A O 1
ATOM 823 N N . CYS A 1 103 ? -1.895 1.775 -6.065 1.00 84.69 103 CYS A N 1
ATOM 824 C CA . CYS A 1 103 ? -0.569 1.181 -5.938 1.00 84.69 103 CYS A CA 1
ATOM 825 C C . CYS A 1 103 ? -0.488 -0.168 -6.663 1.00 84.69 103 CYS A C 1
ATOM 827 O O . CYS A 1 103 ? -1.192 -1.116 -6.311 1.00 84.69 103 CYS A O 1
ATOM 829 N N . ILE A 1 104 ? 0.440 -0.276 -7.614 1.00 89.00 104 ILE A N 1
ATOM 830 C CA . ILE A 1 104 ? 0.730 -1.531 -8.320 1.00 89.00 104 ILE A CA 1
ATOM 831 C C 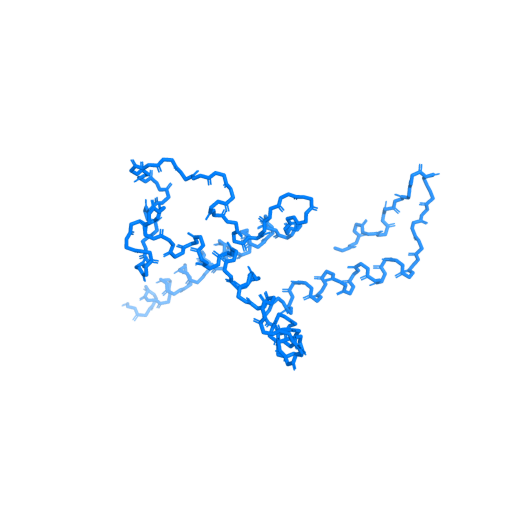. ILE A 1 104 ? 1.297 -2.614 -7.382 1.00 89.00 104 ILE A C 1
ATOM 833 O O . ILE A 1 104 ? 1.153 -3.804 -7.644 1.00 89.00 104 ILE A O 1
ATOM 837 N N . GLY A 1 105 ? 1.911 -2.206 -6.266 1.00 86.50 105 GLY A N 1
ATOM 838 C CA . GLY A 1 105 ? 2.524 -3.090 -5.273 1.00 86.50 105 GLY A CA 1
ATOM 839 C C . GLY A 1 105 ? 1.578 -3.616 -4.190 1.00 86.50 105 GLY A C 1
ATOM 840 O O . GLY A 1 105 ? 2.034 -4.383 -3.351 1.00 86.50 105 GLY A O 1
ATOM 841 N N . ASN A 1 106 ? 0.289 -3.246 -4.187 1.00 86.06 106 ASN A N 1
ATOM 842 C CA . ASN A 1 106 ? -0.654 -3.577 -3.104 1.00 86.06 106 ASN A CA 1
ATOM 843 C C . ASN A 1 106 ? -0.647 -5.070 -2.723 1.00 86.06 106 ASN A C 1
ATOM 845 O O . ASN A 1 106 ? -0.478 -5.432 -1.558 1.00 86.06 106 ASN A O 1
ATOM 849 N N . GLU A 1 107 ? -0.782 -5.948 -3.718 1.00 89.62 107 GLU A N 1
ATOM 850 C CA . GLU A 1 107 ? -0.827 -7.395 -3.479 1.00 89.62 107 GLU A CA 1
ATOM 851 C C . GLU A 1 107 ? 0.524 -7.951 -3.027 1.00 89.62 107 GLU A C 1
ATOM 853 O O . GLU A 1 107 ? 0.581 -8.828 -2.164 1.00 89.62 107 GLU A O 1
ATOM 858 N N . PHE A 1 108 ? 1.620 -7.407 -3.560 1.00 88.12 108 PHE A N 1
ATOM 859 C CA . PHE A 1 108 ? 2.962 -7.788 -3.137 1.00 88.12 108 PHE A CA 1
ATOM 860 C C . PHE A 1 108 ? 3.194 -7.420 -1.665 1.00 88.12 108 PHE A C 1
ATOM 862 O O . PHE A 1 108 ? 3.559 -8.286 -0.870 1.00 88.12 108 PHE A O 1
ATOM 869 N N . THR A 1 109 ? 2.872 -6.183 -1.275 1.00 83.44 109 THR A N 1
ATOM 870 C CA . THR A 1 109 ? 2.974 -5.711 0.114 1.00 83.44 109 THR A CA 1
ATOM 871 C C . THR A 1 109 ? 2.118 -6.548 1.061 1.00 83.44 109 THR A C 1
ATOM 873 O O . THR A 1 109 ? 2.545 -6.846 2.1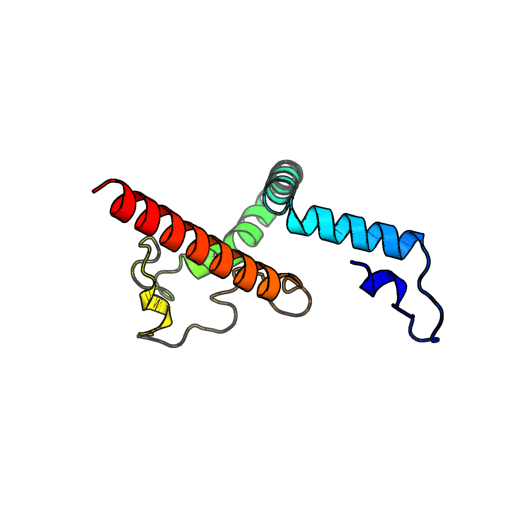78 1.00 83.44 109 THR A O 1
ATOM 876 N N . ARG A 1 110 ? 0.928 -6.985 0.632 1.00 84.50 110 ARG A N 1
ATOM 877 C CA . ARG A 1 110 ? 0.065 -7.857 1.439 1.00 84.50 110 ARG A CA 1
ATOM 878 C C . ARG A 1 110 ? 0.724 -9.209 1.717 1.00 84.50 110 ARG A C 1
ATOM 880 O O . ARG A 1 110 ? 0.740 -9.651 2.866 1.00 84.50 110 ARG A O 1
ATOM 887 N N . VAL A 1 111 ? 1.289 -9.853 0.696 1.00 89.44 111 VAL A N 1
ATOM 888 C CA . VAL A 1 111 ? 1.990 -11.141 0.844 1.00 89.44 111 VAL A CA 1
ATOM 889 C C . VAL A 1 111 ? 3.249 -10.994 1.698 1.00 89.44 111 VAL A C 1
ATOM 891 O O . VAL A 1 111 ? 3.477 -11.808 2.597 1.00 89.44 111 VAL A O 1
ATOM 894 N N . GLU A 1 112 ? 4.045 -9.955 1.451 1.00 84.94 112 GLU A N 1
ATOM 895 C CA . GLU A 1 112 ? 5.258 -9.658 2.214 1.00 84.94 112 GLU A CA 1
ATOM 896 C C . GLU A 1 112 ? 4.944 -9.428 3.698 1.00 84.94 112 GLU A C 1
ATOM 898 O O . GLU A 1 112 ? 5.575 -10.038 4.566 1.00 84.94 112 GLU A O 1
ATOM 903 N N . THR A 1 113 ? 3.915 -8.627 3.992 1.00 78.12 113 THR A N 1
ATOM 904 C CA . THR A 1 113 ? 3.466 -8.336 5.361 1.00 78.12 113 THR A CA 1
ATOM 905 C C . THR A 1 113 ? 3.001 -9.604 6.070 1.00 78.12 113 THR A C 1
ATOM 907 O O . THR A 1 113 ? 3.468 -9.899 7.169 1.00 78.12 113 THR A O 1
ATOM 910 N N . LEU A 1 114 ? 2.132 -10.401 5.437 1.00 84.75 114 LEU A N 1
ATOM 911 C CA . LEU A 1 114 ? 1.630 -11.648 6.025 1.00 84.75 114 LEU A CA 1
ATOM 912 C C . LEU A 1 114 ? 2.756 -12.660 6.274 1.00 84.75 114 LEU A C 1
ATOM 914 O O . LEU A 1 114 ? 2.804 -13.277 7.336 1.00 84.75 114 LEU A O 1
ATOM 918 N N . THR A 1 115 ? 3.689 -12.798 5.330 1.00 86.00 115 THR A N 1
ATOM 919 C CA . THR A 1 115 ? 4.838 -13.708 5.465 1.00 86.00 115 THR A CA 1
ATOM 920 C C . THR A 1 115 ? 5.783 -13.253 6.573 1.00 86.00 115 THR A C 1
ATOM 922 O O . THR A 1 115 ? 6.268 -14.075 7.353 1.00 86.00 115 THR A O 1
ATOM 925 N N . THR A 1 116 ? 6.026 -11.946 6.670 1.00 81.56 116 THR A N 1
ATOM 926 C CA . THR A 1 116 ? 6.863 -11.355 7.718 1.00 81.56 116 THR A CA 1
ATOM 927 C C . THR A 1 116 ? 6.231 -11.551 9.090 1.00 81.56 116 THR A C 1
ATOM 929 O O . THR A 1 116 ? 6.899 -12.057 9.987 1.00 81.56 116 THR A O 1
ATOM 932 N N . ILE A 1 117 ? 4.937 -11.246 9.245 1.00 80.81 117 ILE A N 1
ATOM 933 C CA . ILE A 1 117 ? 4.196 -11.478 10.494 1.00 80.81 117 ILE A CA 1
ATOM 934 C C . ILE A 1 117 ? 4.229 -12.960 10.869 1.00 80.81 117 ILE A C 1
ATOM 936 O O . ILE A 1 117 ? 4.555 -13.281 12.008 1.00 80.81 117 ILE A O 1
ATOM 940 N N . HIS A 1 118 ? 3.954 -13.863 9.921 1.00 86.88 118 HIS A N 1
ATOM 941 C CA . HIS A 1 118 ? 4.013 -15.303 10.163 1.00 86.88 118 HIS A CA 1
ATOM 942 C C . HIS A 1 118 ? 5.385 -15.717 10.701 1.00 86.88 118 HIS A C 1
ATOM 944 O O . HIS A 1 118 ? 5.454 -16.331 11.760 1.00 86.88 118 HIS A O 1
ATOM 950 N N . ARG A 1 119 ? 6.475 -15.310 10.034 1.00 83.38 119 ARG A N 1
ATOM 951 C CA . ARG A 1 119 ? 7.842 -15.617 10.480 1.00 83.38 119 ARG A CA 1
ATOM 952 C C . ARG A 1 119 ? 8.154 -15.040 11.852 1.00 83.38 119 ARG A C 1
ATOM 954 O O . ARG A 1 119 ? 8.757 -15.739 12.661 1.00 83.38 119 ARG A O 1
ATOM 961 N N . LEU A 1 120 ? 7.762 -13.795 12.117 1.00 79.12 120 LEU A N 1
ATOM 962 C CA . LEU A 1 120 ? 7.950 -13.179 13.428 1.00 79.12 120 LEU A CA 1
ATOM 963 C C . LEU A 1 120 ? 7.244 -14.019 14.499 1.00 79.12 120 LEU A C 1
ATOM 965 O O . LEU A 1 120 ? 7.899 -14.497 15.420 1.00 79.12 120 LEU A O 1
ATOM 969 N N . VAL A 1 121 ? 5.951 -14.295 14.342 1.00 82.44 121 VAL A N 1
ATOM 970 C CA . VAL A 1 121 ? 5.187 -15.071 15.330 1.00 82.44 121 VAL A CA 1
ATOM 971 C C . VAL A 1 121 ? 5.773 -16.474 15.518 1.00 82.44 121 VAL A C 1
ATOM 973 O O . VAL A 1 121 ? 6.076 -16.849 16.647 1.00 82.44 121 VAL A O 1
ATOM 976 N N . THR A 1 122 ? 6.035 -17.221 14.440 1.00 82.44 122 THR A N 1
ATOM 977 C CA . THR A 1 122 ? 6.526 -18.606 14.551 1.00 82.44 122 THR A CA 1
ATOM 978 C C . THR A 1 122 ? 7.937 -18.703 15.123 1.00 82.44 122 THR A C 1
ATOM 980 O O . THR A 1 122 ? 8.232 -19.640 15.860 1.00 82.44 122 THR A O 1
ATOM 983 N N . MET A 1 123 ? 8.828 -17.755 14.806 1.00 76.38 123 MET A N 1
ATOM 984 C CA . MET A 1 123 ? 10.188 -17.771 15.353 1.00 76.38 123 MET A CA 1
ATOM 985 C C . MET A 1 123 ? 10.194 -17.404 16.835 1.00 76.38 123 MET A C 1
ATOM 987 O O . MET A 1 123 ? 10.855 -18.085 17.617 1.00 76.38 123 MET A O 1
ATOM 991 N N . TYR A 1 124 ? 9.454 -16.369 17.240 1.00 61.78 124 TYR A N 1
ATOM 992 C CA . TYR A 1 124 ? 9.422 -15.952 18.643 1.00 61.78 124 TYR A CA 1
ATOM 993 C C . TYR A 1 124 ? 8.676 -16.957 19.529 1.00 61.78 124 TYR A C 1
ATOM 995 O O . TYR A 1 124 ? 9.131 -17.215 20.641 1.00 61.78 124 TYR A O 1
ATOM 1003 N N . GLU A 1 125 ? 7.613 -17.599 19.036 1.00 58.47 125 GLU A N 1
ATOM 1004 C CA . GLU A 1 125 ? 6.950 -18.692 19.756 1.00 58.47 125 GLU A CA 1
ATOM 1005 C C . GLU A 1 125 ? 7.892 -19.900 19.905 1.00 58.47 125 GLU A C 1
ATOM 1007 O O . GLU A 1 125 ? 8.090 -20.385 21.017 1.00 58.47 125 GLU A O 1
ATOM 1012 N N . SER A 1 126 ? 8.600 -20.293 18.836 1.00 53.59 126 SER A N 1
ATOM 1013 C CA . SER A 1 126 ? 9.608 -21.363 18.909 1.00 53.59 126 SER A CA 1
ATOM 1014 C C . SER A 1 126 ? 10.780 -21.035 19.845 1.00 53.59 126 SER A C 1
ATOM 1016 O O . SER A 1 126 ? 11.302 -21.929 20.505 1.00 53.59 126 SER A O 1
ATOM 1018 N N . MET A 1 127 ? 11.168 -19.760 19.962 1.00 45.66 127 MET A N 1
ATOM 1019 C CA . MET A 1 127 ? 12.224 -19.323 20.878 1.00 45.66 127 MET A CA 1
ATOM 1020 C C . MET A 1 127 ? 11.767 -19.383 22.339 1.00 45.66 127 MET A C 1
ATOM 1022 O O . MET A 1 127 ? 12.551 -19.774 23.197 1.00 45.66 127 MET A O 1
ATOM 1026 N N . VAL A 1 128 ? 10.501 -19.058 22.625 1.00 51.69 128 VAL A N 1
ATOM 1027 C CA . 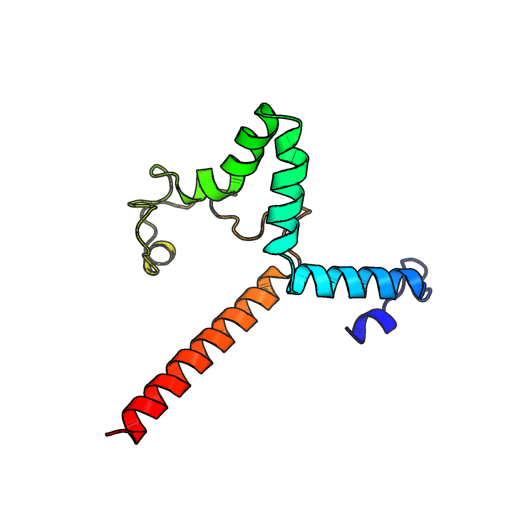VAL A 1 128 ? 9.911 -19.212 23.966 1.00 51.69 128 VAL A CA 1
ATOM 1028 C C . VAL A 1 128 ? 9.718 -20.690 24.322 1.00 51.69 128 VAL A C 1
ATOM 1030 O O . VAL A 1 128 ? 9.982 -21.067 25.458 1.00 51.69 128 VAL A O 1
ATOM 1033 N N . THR A 1 129 ? 9.326 -21.547 23.373 1.00 49.72 129 THR A N 1
ATOM 1034 C CA . THR A 1 129 ? 9.174 -22.994 23.616 1.00 49.72 129 THR A CA 1
ATOM 1035 C C . THR A 1 129 ? 10.509 -23.727 23.786 1.00 49.72 129 THR A C 1
ATOM 1037 O O . THR A 1 129 ? 10.554 -24.713 24.505 1.00 49.72 129 THR A O 1
ATOM 1040 N N . VAL A 1 130 ? 11.596 -23.274 23.151 1.00 52.31 130 VAL A N 1
ATOM 1041 C CA . VAL A 1 130 ? 12.945 -23.861 23.325 1.00 52.31 130 VAL A CA 1
ATOM 1042 C C . VAL A 1 130 ? 13.666 -23.307 24.564 1.00 52.31 130 VAL A C 1
ATOM 1044 O O . VAL A 1 130 ? 14.593 -23.937 25.069 1.00 52.31 130 VAL A O 1
ATOM 1047 N N . ALA A 1 131 ? 13.260 -22.135 25.062 1.00 46.34 131 ALA A N 1
ATOM 1048 C CA . ALA A 1 131 ? 13.820 -21.515 26.265 1.00 46.34 131 ALA A CA 1
ATOM 1049 C C . ALA A 1 131 ? 13.123 -21.931 27.582 1.00 46.34 131 ALA A C 1
ATOM 1051 O O . ALA A 1 131 ? 13.517 -21.437 28.642 1.00 46.34 131 ALA A O 1
ATOM 1052 N N . LEU A 1 132 ? 12.118 -22.814 27.525 1.00 44.28 132 LEU A N 1
ATOM 1053 C CA . LEU A 1 132 ? 11.436 -23.448 28.665 1.00 44.28 132 LEU A CA 1
ATOM 1054 C C . LEU A 1 132 ? 11.710 -24.956 28.672 1.00 44.28 132 LEU A C 1
ATOM 1056 O O . LEU A 1 132 ? 11.838 -25.508 29.787 1.00 44.28 132 LEU A O 1
#

Solvent-accessible surface area (backbone atoms only — not comparable to full-atom values): 8045 Å² total; per-residue (Å²): 118,77,64,59,80,72,40,53,49,99,86,68,44,72,61,56,66,68,58,47,50,52,51,49,50,50,52,53,44,61,74,69,33,67,66,58,53,53,54,52,51,46,58,61,53,56,73,75,42,73,73,58,47,64,56,61,61,38,55,51,56,45,37,51,53,26,58,95,76,30,78,66,45,88,56,94,60,84,59,59,82,75,65,60,91,60,85,78,57,88,82,40,81,39,96,51,52,61,75,100,70,36,50,88,54,52,67,58,53,51,53,52,50,54,52,49,52,49,51,50,53,56,51,52,51,51,52,54,63,73,74,105

Organism: NCBI:txid1293975

Nearest PDB structures (foldseek):
  7sv2-assembly1_A  TM=8.565E-01  e=1.403E-02  Homo sapiens
  7sv2-assembly3_C  TM=8.511E-01  e=1.956E-02  Homo sapiens
  7sv2-assembly2_B  TM=8.714E-01  e=3.330E-02  Homo sapiens
  7lad-assembly1_A  TM=8.493E-01  e=2.916E-02  Homo sapiens
  3k9v-assembly1_A  TM=8.795E-01  e=4.346E-02  Rattus norvegicus

Sequence (132 aa):
MSCLLALKDENE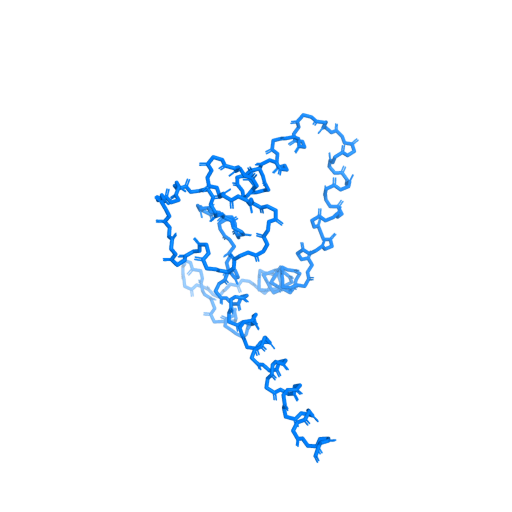DAIPEEMIVDNFITLMIASHDTSAILLSLMVWKLSKEPEIYRKVFWTSYGTHMNKDIFDNPTEFDPTRFENLSKPIPPYAYIPFGGGLHSCIGNEFTRVETLTTIHRLVTMYESMVTVAL

Secondary structure (DSSP, 8-state):
-GGGGG-B-TTSPBPPHHHHHHHHHHHHHHHH-TTHHHHHHHHHHHTT-HHHHHHHHHHHHHHHT-TTTSSSTTS--GGGGTS-SSPPPTTS--TT--GGG--TTHHHHHHHHHHHHHHHHHHHHHHHHH--

InterPro domains:
  IPR001128 Cytochrome P450 [PF00067] (56-125)
  IPR002403 Cytochrome P450, E-class, group IV [PR00465] (64-82)
  IPR002403 Cytochrome P450, E-class, group IV [PR00465] (87-103)
  IPR002403 Cytochrome P450, E-class, group IV [PR00465] (103-121)
  IPR017972 Cytochrome P450, conserved site [PS00086] (96-105)
  IPR036396 Cytochrome P450 superfamily [G3DSA:1.10.630.10] (1-55)
  IPR036396 Cytochrome P450 superfamily [G3DSA:1.10.630.10] (56-131)
  IPR036396 Cytochrome P450 superfamily [SSF48264] (1-126)